Protein AF-A0A1H3F7X5-F1 (afdb_monomer_lite)

Secondary structure (DSSP, 8-state):
-HHHHHHHHHHHHT---SS--HHHHHHHHHHHHHHHHHHHHHHHTT-S-HHHHHHHHHHHHHHHHHHHHHHS-SSTTHHHHHHHHHHHHHHHHHHHHHHHHHHHHS--

Radius of gyration: 15.41 Å; chains: 1; bounding box: 36×19×49 Å

pLDDT: mean 86.37, std 7.66, range [53.34, 95.81]

Sequence (108 aa):
MCIILYYVLCALLDLRFEQLNPFSIMIASIVVNLIGAFIYNKIQDRTSKPRFYYGLVTVLGALLLSLYDWAYPSEPNIAGIANTLHALTASLSIAWIPTWLTKRRSPN

Structure (mmCIF, N/CA/C/O backbone):
data_AF-A0A1H3F7X5-F1
#
_entry.id   AF-A0A1H3F7X5-F1
#
loop_
_atom_site.group_PDB
_atom_site.id
_atom_site.type_symbol
_atom_site.label_atom_id
_atom_site.label_alt_id
_atom_site.label_comp_id
_atom_site.label_asym_id
_atom_site.label_entity_id
_atom_site.label_seq_id
_atom_site.pdbx_PDB_ins_code
_atom_site.Cartn_x
_atom_site.Cartn_y
_atom_site.Cartn_z
_atom_site.occupancy
_atom_site.B_iso_or_equiv
_atom_site.auth_seq_id
_atom_site.auth_comp_id
_atom_site.auth_asym_id
_atom_site.auth_atom_id
_atom_site.pdbx_PDB_model_num
ATOM 1 N N . MET A 1 1 ? 10.841 2.312 2.799 1.00 60.81 1 MET A N 1
ATOM 2 C CA . MET A 1 1 ? 10.649 0.882 2.464 1.00 60.81 1 MET A CA 1
ATOM 3 C C . MET A 1 1 ? 10.171 0.692 1.028 1.00 60.81 1 MET A C 1
ATOM 5 O O . MET A 1 1 ? 10.878 0.028 0.289 1.00 60.81 1 MET A O 1
ATOM 9 N N . CYS A 1 2 ? 9.077 1.335 0.590 1.00 71.81 2 CYS A N 1
ATOM 10 C CA . CYS A 1 2 ? 8.604 1.240 -0.804 1.00 71.81 2 CYS A CA 1
ATOM 11 C C . CYS A 1 2 ? 9.633 1.719 -1.846 1.00 7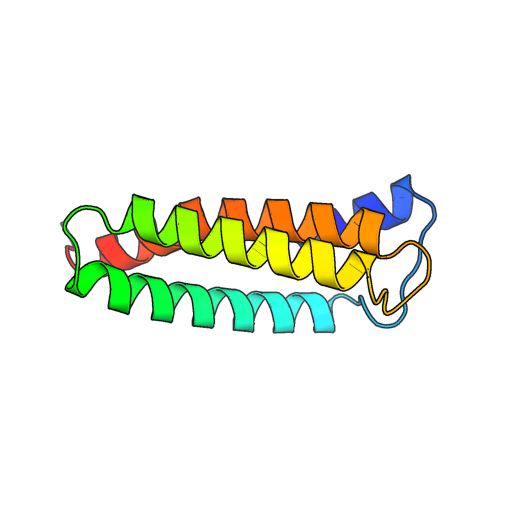1.81 2 CYS A C 1
ATOM 13 O O . CYS A 1 2 ? 9.763 1.091 -2.883 1.00 71.81 2 CYS A O 1
ATOM 15 N N . ILE A 1 3 ? 10.432 2.751 -1.537 1.00 78.69 3 ILE A N 1
ATOM 16 C CA . ILE A 1 3 ? 11.533 3.220 -2.407 1.00 78.69 3 ILE A CA 1
ATOM 17 C C . ILE A 1 3 ? 12.630 2.151 -2.572 1.00 78.69 3 ILE A C 1
ATOM 19 O O . ILE A 1 3 ? 13.115 1.929 -3.673 1.00 78.69 3 ILE A O 1
ATOM 23 N N . ILE A 1 4 ? 13.007 1.462 -1.487 1.00 78.19 4 ILE A N 1
ATOM 24 C CA . ILE A 1 4 ? 14.030 0.403 -1.526 1.00 78.19 4 ILE A CA 1
ATOM 25 C C . ILE A 1 4 ? 13.499 -0.798 -2.312 1.00 78.19 4 ILE A C 1
ATOM 27 O O . ILE A 1 4 ? 14.188 -1.297 -3.193 1.00 78.19 4 ILE A O 1
ATOM 31 N N . LEU A 1 5 ? 12.261 -1.225 -2.028 1.00 79.75 5 LEU A N 1
ATOM 32 C CA . LEU A 1 5 ? 11.624 -2.315 -2.766 1.00 79.75 5 LEU A CA 1
ATOM 33 C C . LEU A 1 5 ? 11.517 -1.985 -4.261 1.00 79.75 5 LEU A C 1
ATOM 35 O O . LEU A 1 5 ? 11.833 -2.837 -5.080 1.00 79.75 5 LEU A O 1
ATOM 39 N N . TYR A 1 6 ? 11.131 -0.755 -4.608 1.00 81.19 6 TYR A N 1
ATOM 40 C CA . TYR A 1 6 ? 11.088 -0.287 -5.991 1.00 81.19 6 TYR A CA 1
ATOM 41 C C . TYR A 1 6 ? 12.436 -0.479 -6.698 1.00 81.19 6 TYR A C 1
ATOM 43 O O . TYR A 1 6 ? 12.489 -1.135 -7.733 1.00 81.19 6 TYR A O 1
ATOM 51 N N . TYR A 1 7 ? 13.535 0.007 -6.113 1.00 82.00 7 TYR A N 1
ATOM 52 C CA . TYR A 1 7 ? 14.857 -0.141 -6.725 1.00 82.00 7 TYR A CA 1
ATOM 53 C C . TYR A 1 7 ? 15.331 -1.592 -6.816 1.00 82.00 7 TYR A C 1
ATOM 55 O O . TYR A 1 7 ? 15.942 -1.960 -7.815 1.00 82.00 7 TYR A O 1
ATOM 63 N N . VAL A 1 8 ? 15.031 -2.425 -5.815 1.00 82.62 8 VAL A N 1
ATOM 64 C CA . VAL A 1 8 ? 15.342 -3.862 -5.864 1.00 82.62 8 VAL A CA 1
ATOM 65 C C . VAL A 1 8 ? 14.571 -4.542 -6.995 1.00 82.62 8 VAL A C 1
ATOM 67 O O . VAL A 1 8 ? 15.164 -5.294 -7.760 1.00 82.62 8 VAL A O 1
ATOM 70 N N . LEU A 1 9 ? 13.277 -4.255 -7.146 1.00 81.06 9 LEU A N 1
ATOM 71 C CA . LEU A 1 9 ? 12.459 -4.831 -8.216 1.00 81.06 9 LEU A CA 1
ATOM 72 C C . LEU A 1 9 ? 12.913 -4.360 -9.601 1.00 81.06 9 LEU A C 1
ATOM 74 O O . LEU A 1 9 ? 13.051 -5.186 -10.497 1.00 81.06 9 LEU A O 1
ATOM 78 N N . CYS A 1 10 ? 13.205 -3.069 -9.764 1.00 80.75 10 CYS A N 1
ATOM 79 C CA . CYS A 1 10 ? 13.755 -2.529 -11.007 1.00 80.75 10 CYS A CA 1
ATOM 80 C C . CYS A 1 10 ? 15.100 -3.170 -11.367 1.00 80.75 10 CYS A C 1
ATOM 82 O O . CYS A 1 10 ? 15.316 -3.512 -12.524 1.00 80.75 10 CYS A O 1
ATOM 84 N N . ALA A 1 11 ? 15.979 -3.393 -10.384 1.00 83.56 11 ALA A N 1
ATOM 85 C CA . ALA A 1 11 ? 17.259 -4.061 -10.607 1.00 83.56 11 ALA A CA 1
ATOM 86 C C . ALA A 1 11 ? 17.101 -5.550 -10.965 1.00 83.56 11 ALA A C 1
ATOM 88 O O . ALA A 1 11 ? 17.821 -6.045 -11.824 1.00 83.56 11 ALA A O 1
ATOM 89 N N . LEU A 1 12 ? 16.169 -6.265 -10.324 1.00 83.56 12 LEU A N 1
ATOM 90 C CA . LEU A 1 12 ? 15.925 -7.691 -10.582 1.00 83.56 12 LEU A CA 1
ATOM 91 C C . LEU A 1 12 ? 15.242 -7.951 -11.928 1.00 83.56 12 LEU A C 1
ATOM 93 O O . LEU A 1 12 ? 15.464 -8.999 -12.527 1.00 83.56 12 LEU A O 1
ATOM 97 N N . LEU A 1 13 ? 14.390 -7.028 -12.372 1.00 82.50 13 LEU A N 1
ATOM 98 C CA . LEU A 1 13 ? 13.605 -7.164 -13.600 1.00 82.50 13 LEU A CA 1
ATOM 99 C C . LEU A 1 13 ? 14.219 -6.417 -14.793 1.00 82.50 13 LEU A C 1
ATOM 101 O O . LEU A 1 13 ? 13.652 -6.471 -15.879 1.00 82.50 13 LEU A O 1
ATOM 105 N N . ASP A 1 14 ? 15.350 -5.735 -14.590 1.00 82.56 14 ASP A N 1
ATOM 106 C CA . ASP A 1 14 ? 15.997 -4.845 -15.566 1.00 82.56 14 ASP A CA 1
ATOM 107 C C . ASP A 1 14 ? 15.025 -3.802 -16.155 1.00 82.56 14 ASP A C 1
ATOM 109 O O . ASP A 1 14 ? 14.938 -3.572 -17.361 1.00 82.56 14 ASP A O 1
ATOM 113 N N . LEU A 1 15 ? 14.238 -3.180 -15.269 1.00 81.81 15 LEU A N 1
ATOM 114 C CA . LEU A 1 15 ? 13.219 -2.187 -15.613 1.00 81.81 15 LEU A CA 1
ATOM 115 C C . LEU A 1 15 ? 13.622 -0.797 -15.116 1.00 81.81 15 LEU A C 1
ATOM 117 O O . LEU A 1 15 ? 14.239 -0.635 -14.062 1.00 81.81 15 LEU A O 1
ATOM 121 N N . ARG A 1 16 ? 13.232 0.233 -15.869 1.00 79.56 16 ARG A N 1
ATOM 122 C CA . ARG A 1 16 ? 13.352 1.640 -15.475 1.00 79.56 16 ARG A CA 1
ATOM 123 C C . ARG A 1 16 ? 12.070 2.362 -15.845 1.00 79.56 16 ARG A C 1
ATOM 125 O O . ARG A 1 16 ? 11.584 2.181 -16.954 1.00 79.56 16 ARG A O 1
ATOM 132 N N . PHE A 1 17 ? 11.581 3.187 -14.928 1.00 80.94 17 PHE A N 1
ATOM 133 C CA . PHE A 1 17 ? 10.394 4.003 -15.143 1.00 80.94 17 PHE A CA 1
ATOM 134 C C . PHE A 1 17 ? 10.720 5.468 -14.913 1.00 80.94 17 PHE A C 1
ATOM 136 O O . PHE A 1 17 ? 11.378 5.806 -13.923 1.00 80.94 17 PHE A O 1
ATOM 143 N N . GLU A 1 18 ? 10.255 6.337 -15.803 1.00 77.31 18 GLU A N 1
ATOM 144 C CA . GLU A 1 18 ? 10.448 7.784 -15.655 1.00 77.31 18 GLU A CA 1
ATOM 145 C C . GLU A 1 18 ? 9.482 8.372 -14.619 1.00 77.31 18 GLU A C 1
ATOM 147 O O . GLU A 1 18 ? 9.856 9.237 -13.816 1.00 77.31 18 GLU A O 1
ATOM 152 N N . GLN A 1 19 ? 8.245 7.871 -14.592 1.00 75.12 19 GLN A N 1
ATOM 153 C CA . GLN A 1 19 ? 7.189 8.388 -13.724 1.00 75.12 19 GLN A CA 1
ATOM 154 C C . GLN A 1 19 ? 7.306 7.848 -12.297 1.00 75.12 19 GLN A C 1
ATOM 156 O O . GLN A 1 19 ? 6.956 8.549 -11.347 1.00 75.12 19 GLN A O 1
ATOM 161 N N . LEU A 1 20 ? 7.849 6.637 -12.127 1.00 76.12 20 LEU A N 1
ATOM 162 C CA . LEU A 1 20 ? 8.094 6.023 -10.821 1.00 76.12 20 LEU A CA 1
ATOM 163 C C . LEU A 1 20 ? 9.503 6.379 -10.317 1.00 76.12 20 LEU A C 1
ATOM 165 O O . LEU A 1 20 ? 10.458 5.616 -10.408 1.00 76.12 20 LEU A O 1
ATOM 169 N N . ASN A 1 21 ? 9.642 7.575 -9.755 1.00 82.06 21 ASN A N 1
ATOM 170 C CA . ASN A 1 21 ? 10.879 8.034 -9.111 1.00 82.06 21 ASN A CA 1
ATOM 171 C C . ASN A 1 21 ? 10.708 8.175 -7.582 1.00 82.06 21 ASN A C 1
ATOM 173 O O . ASN A 1 21 ? 9.577 8.209 -7.087 1.00 82.06 21 ASN A O 1
ATOM 177 N N . PRO A 1 22 ? 11.795 8.294 -6.794 1.00 78.62 22 PRO A N 1
ATOM 178 C CA . PRO A 1 22 ? 11.706 8.361 -5.332 1.00 78.62 22 PRO A CA 1
ATOM 179 C C . PRO A 1 22 ? 10.782 9.458 -4.806 1.00 78.62 22 PRO A C 1
ATOM 181 O O . PRO A 1 22 ? 10.096 9.248 -3.806 1.00 78.62 22 PRO A O 1
ATOM 184 N N . PHE A 1 23 ? 10.740 10.608 -5.483 1.00 82.62 23 PHE A N 1
ATOM 185 C CA . PHE A 1 23 ? 9.878 11.718 -5.098 1.00 82.62 23 PHE A CA 1
ATOM 186 C C . PHE A 1 23 ? 8.401 11.358 -5.290 1.00 82.62 23 PHE A C 1
ATOM 188 O O . PHE A 1 23 ? 7.621 11.476 -4.347 1.00 82.62 23 PHE A O 1
ATOM 195 N N . SER A 1 24 ? 8.030 10.824 -6.458 1.00 82.06 24 SER A N 1
ATOM 196 C CA . SER A 1 24 ? 6.663 10.349 -6.725 1.00 82.06 24 SER A CA 1
ATOM 197 C C . SER A 1 24 ? 6.219 9.267 -5.727 1.00 82.06 24 SER A C 1
ATOM 199 O O . SER A 1 24 ? 5.129 9.359 -5.163 1.00 82.06 24 SER A O 1
ATOM 201 N N . ILE A 1 25 ? 7.100 8.307 -5.409 1.00 82.38 25 ILE A N 1
ATOM 202 C CA . ILE A 1 25 ? 6.837 7.226 -4.448 1.00 82.38 25 ILE A CA 1
ATOM 20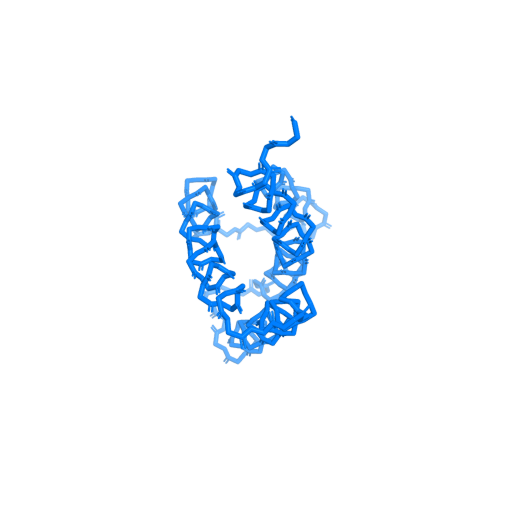3 C C . ILE A 1 25 ? 6.636 7.796 -3.044 1.00 82.38 25 ILE A C 1
ATOM 205 O O . ILE A 1 25 ? 5.743 7.355 -2.318 1.00 82.38 25 ILE A O 1
ATOM 209 N N . MET A 1 26 ? 7.453 8.773 -2.643 1.00 84.50 26 MET A N 1
ATOM 210 C CA . MET A 1 26 ? 7.326 9.441 -1.348 1.00 84.50 26 MET A CA 1
ATOM 211 C C . MET A 1 26 ? 5.989 10.179 -1.232 1.00 84.50 26 MET A C 1
ATOM 213 O O . MET A 1 26 ? 5.271 9.973 -0.253 1.00 84.50 26 MET A O 1
ATOM 217 N N . ILE A 1 27 ? 5.632 10.992 -2.231 1.00 86.94 27 ILE A N 1
ATOM 218 C CA . ILE A 1 27 ? 4.369 11.741 -2.243 1.00 86.94 27 ILE A CA 1
ATOM 219 C C . ILE A 1 27 ? 3.176 10.784 -2.218 1.00 86.94 27 ILE A C 1
ATOM 221 O O . ILE A 1 27 ? 2.306 10.924 -1.357 1.00 86.94 27 ILE A O 1
ATOM 225 N N . ALA A 1 28 ? 3.170 9.763 -3.079 1.00 84.50 28 ALA A N 1
ATOM 226 C CA . ALA A 1 28 ? 2.126 8.741 -3.091 1.00 84.50 28 ALA A CA 1
ATOM 227 C C . ALA A 1 28 ? 2.011 8.036 -1.730 1.00 84.50 28 ALA A C 1
ATOM 229 O O . ALA A 1 28 ? 0.910 7.869 -1.211 1.00 84.50 28 ALA A O 1
ATOM 230 N N . SER A 1 29 ? 3.141 7.702 -1.098 1.00 83.06 29 SER A N 1
ATOM 231 C CA . SER A 1 29 ? 3.156 7.074 0.228 1.00 83.06 29 SER A CA 1
ATOM 232 C C . SER A 1 29 ? 2.523 7.965 1.299 1.00 83.06 29 SER A C 1
ATOM 234 O O . SER A 1 29 ? 1.753 7.471 2.122 1.00 83.06 29 SER A O 1
ATOM 236 N N . ILE A 1 30 ? 2.816 9.269 1.306 1.00 86.62 30 ILE A N 1
ATOM 237 C CA . ILE A 1 30 ? 2.210 10.216 2.256 1.00 86.62 30 ILE A CA 1
ATOM 238 C C . ILE A 1 30 ? 0.698 10.287 2.026 1.00 86.62 30 ILE A C 1
ATOM 240 O O . ILE A 1 30 ? -0.077 10.097 2.965 1.00 86.62 30 ILE A O 1
ATOM 244 N N . VAL A 1 31 ? 0.278 10.506 0.778 1.00 89.38 31 VAL A N 1
ATOM 245 C CA . VAL A 1 31 ? -1.137 10.653 0.408 1.00 89.38 31 VAL A CA 1
ATOM 246 C C . VAL A 1 31 ? -1.934 9.397 0.763 1.00 89.38 31 VAL A C 1
ATOM 248 O O . VAL A 1 31 ? -2.960 9.492 1.435 1.00 89.38 31 VAL A O 1
ATOM 251 N N . VAL A 1 32 ? -1.441 8.213 0.392 1.00 87.12 32 VAL A N 1
ATOM 252 C CA . VAL A 1 32 ? -2.115 6.935 0.668 1.00 87.12 32 VAL A CA 1
ATOM 253 C C . VAL A 1 32 ? -2.251 6.687 2.170 1.00 87.12 32 VAL A C 1
ATOM 255 O O . VAL A 1 32 ? -3.315 6.264 2.621 1.00 87.12 32 VAL A O 1
ATOM 258 N N . ASN A 1 33 ? -1.226 6.997 2.972 1.00 88.12 33 ASN A N 1
ATOM 259 C CA . ASN A 1 33 ? -1.315 6.841 4.427 1.00 88.12 33 ASN A CA 1
ATOM 260 C C . ASN A 1 33 ? -2.301 7.832 5.068 1.00 88.12 33 ASN A C 1
ATOM 262 O O . ASN A 1 33 ? -3.023 7.451 5.989 1.00 88.12 33 ASN A O 1
ATOM 266 N N . LEU A 1 34 ? -2.374 9.076 4.581 1.00 91.38 34 LEU A N 1
ATOM 267 C CA . LEU A 1 34 ? -3.359 10.058 5.053 1.00 91.38 34 LEU A CA 1
ATOM 268 C C . LEU A 1 34 ? -4.793 9.615 4.739 1.00 91.38 34 LEU A C 1
ATOM 270 O O . LEU A 1 34 ? -5.658 9.653 5.617 1.00 91.38 34 LEU A O 1
ATOM 274 N N . ILE A 1 35 ? -5.032 9.145 3.512 1.00 92.81 35 ILE A N 1
ATOM 275 C CA . ILE A 1 35 ? -6.328 8.594 3.095 1.00 92.81 35 ILE A CA 1
ATOM 276 C C . ILE A 1 35 ? -6.681 7.377 3.957 1.00 92.81 35 ILE A C 1
ATOM 278 O O . ILE A 1 35 ? -7.783 7.310 4.502 1.00 92.81 35 ILE A O 1
ATOM 282 N N . GLY A 1 36 ? -5.739 6.449 4.143 1.00 91.88 36 GLY A N 1
ATOM 283 C CA . GLY A 1 36 ? -5.924 5.271 4.987 1.00 91.88 36 GLY A CA 1
ATOM 284 C C . GLY A 1 36 ? -6.284 5.633 6.430 1.00 91.88 36 GLY A C 1
ATOM 285 O O . GLY A 1 36 ? -7.254 5.112 6.980 1.00 91.88 36 GLY A O 1
ATOM 286 N N . ALA A 1 37 ? -5.5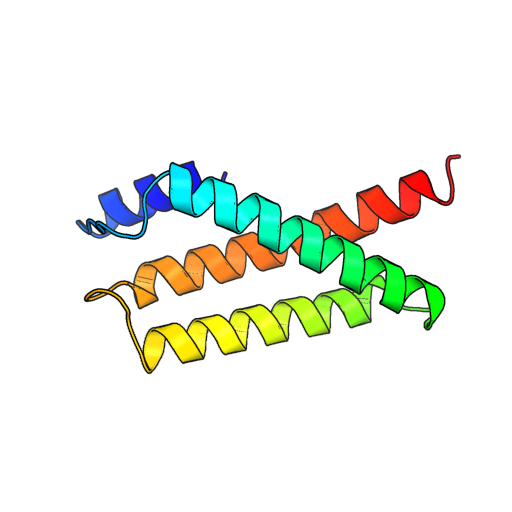79 6.597 7.026 1.00 92.56 37 ALA A N 1
ATOM 287 C CA . ALA A 1 37 ? -5.866 7.074 8.376 1.00 92.56 37 ALA A CA 1
ATOM 288 C C . ALA A 1 37 ? -7.265 7.702 8.491 1.00 92.56 37 ALA A C 1
ATOM 290 O O . ALA A 1 37 ? -7.994 7.432 9.449 1.00 92.56 37 ALA A O 1
ATOM 291 N N . PHE A 1 38 ? -7.670 8.503 7.503 1.00 94.38 38 PHE A N 1
ATOM 292 C CA . PHE A 1 38 ? -9.008 9.090 7.450 1.00 94.38 38 PHE A CA 1
ATOM 293 C C . PHE A 1 38 ? -10.106 8.023 7.342 1.00 94.38 38 PHE A C 1
ATOM 295 O O . PHE A 1 38 ? -11.091 8.069 8.085 1.00 94.38 38 PHE A O 1
ATOM 302 N N . ILE A 1 39 ? -9.924 7.041 6.454 1.00 93.69 39 ILE A N 1
ATOM 303 C CA . ILE A 1 39 ? -10.855 5.920 6.282 1.00 93.69 39 ILE A CA 1
ATOM 304 C C . ILE A 1 39 ? -10.956 5.117 7.582 1.00 93.69 39 ILE A C 1
ATOM 306 O O . ILE A 1 39 ? -12.066 4.867 8.052 1.00 93.69 39 ILE A O 1
ATOM 310 N N . TYR A 1 40 ? -9.824 4.752 8.195 1.00 94.62 40 TYR A N 1
ATOM 311 C CA . TYR A 1 40 ? -9.822 3.978 9.437 1.00 94.62 40 TYR A CA 1
ATOM 312 C C . TYR A 1 40 ? -10.547 4.709 10.566 1.00 94.62 40 TYR A C 1
ATOM 314 O O . TYR A 1 40 ? -11.380 4.096 11.227 1.00 94.62 40 TYR A O 1
ATOM 322 N N . ASN A 1 41 ? -10.296 6.010 10.753 1.00 93.38 41 ASN A N 1
ATOM 323 C CA . ASN A 1 41 ? -10.986 6.804 11.775 1.00 93.38 41 ASN A CA 1
ATOM 324 C C . ASN A 1 41 ? -12.510 6.763 11.588 1.00 93.38 41 ASN A C 1
ATOM 326 O O . ASN A 1 41 ? -13.239 6.486 12.539 1.00 93.38 41 ASN A O 1
ATOM 330 N N . LYS A 1 42 ? -12.997 6.941 10.352 1.00 93.56 42 LYS A N 1
ATOM 331 C CA . LYS A 1 42 ? -14.436 6.844 10.060 1.00 93.56 42 LYS A CA 1
ATOM 332 C C . LYS A 1 42 ? -15.007 5.453 10.314 1.00 93.56 42 LYS A C 1
ATOM 334 O O . LYS A 1 42 ? -16.134 5.341 10.791 1.00 93.56 42 LYS A O 1
ATOM 339 N N . ILE A 1 43 ? -14.266 4.403 9.964 1.00 93.62 43 ILE A N 1
ATOM 340 C CA . ILE A 1 43 ? -14.688 3.021 10.209 1.00 93.62 43 ILE A CA 1
ATOM 341 C C . ILE A 1 43 ? -14.737 2.755 11.717 1.00 93.62 43 ILE A C 1
ATOM 343 O O . ILE A 1 43 ? -15.722 2.198 12.195 1.00 93.62 43 ILE A O 1
ATOM 347 N N . GLN A 1 44 ? -13.723 3.190 12.468 1.00 92.69 44 GLN A N 1
ATOM 348 C CA . GLN A 1 44 ? -13.615 2.995 13.915 1.00 92.69 44 GLN A CA 1
ATOM 349 C C . GLN A 1 44 ? -14.815 3.541 14.690 1.00 92.69 44 GLN A C 1
ATOM 351 O O . GLN A 1 44 ? -15.225 2.922 15.666 1.00 92.69 44 GLN A O 1
ATOM 356 N N . ASP A 1 45 ? -15.420 4.632 14.226 1.00 89.94 45 ASP A N 1
ATOM 357 C CA . ASP A 1 45 ? -16.598 5.228 14.865 1.00 89.94 45 ASP A CA 1
ATOM 358 C C . ASP A 1 45 ? -17.911 4.486 14.577 1.00 89.94 45 ASP A C 1
ATOM 360 O O . ASP A 1 45 ? -18.924 4.748 15.220 1.00 89.94 45 ASP A O 1
ATOM 364 N N . ARG A 1 46 ? -17.926 3.582 13.591 1.00 92.19 46 ARG A N 1
ATOM 365 C CA . ARG A 1 46 ? -19.160 2.990 13.047 1.00 92.19 46 ARG A CA 1
ATOM 366 C C . ARG A 1 46 ? -19.277 1.485 13.246 1.00 92.19 46 ARG A C 1
ATOM 368 O O . ARG A 1 46 ? -20.299 0.908 12.885 1.00 92.19 46 ARG A O 1
ATOM 375 N N . THR A 1 47 ? -18.246 0.820 13.763 1.00 92.44 47 THR A N 1
ATOM 376 C CA . THR A 1 47 ? -18.241 -0.643 13.866 1.00 92.44 47 THR A CA 1
ATOM 377 C C . THR A 1 47 ? -17.419 -1.159 15.039 1.00 92.44 47 THR A C 1
ATOM 379 O O . THR A 1 47 ? -16.407 -0.578 15.416 1.00 92.44 47 THR A O 1
ATOM 382 N N . SER A 1 48 ? -17.814 -2.318 15.567 1.00 90.69 48 SER A N 1
ATOM 383 C CA . SER A 1 48 ? -17.071 -3.052 16.596 1.00 90.69 48 SER A CA 1
ATOM 384 C C . SER A 1 48 ? -15.848 -3.801 16.053 1.00 90.69 48 SER A C 1
ATOM 386 O O . SER A 1 48 ? -14.997 -4.228 16.830 1.00 90.69 48 SER A O 1
ATOM 388 N N . LYS A 1 49 ? -15.723 -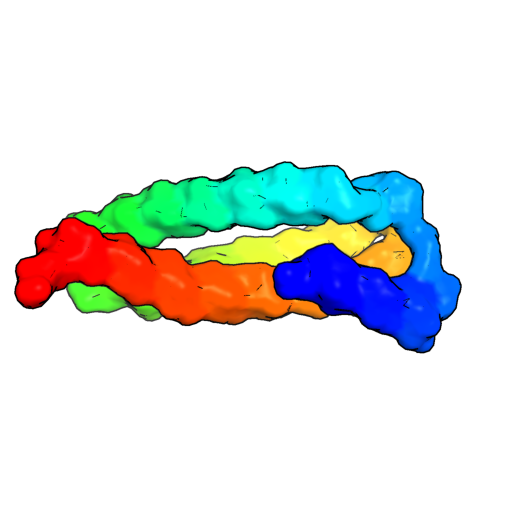3.957 14.724 1.00 92.38 49 LYS A N 1
ATOM 389 C CA . LYS A 1 49 ? -14.616 -4.688 14.070 1.00 92.38 49 LYS A CA 1
ATOM 390 C C . LYS A 1 49 ? -13.813 -3.818 13.089 1.00 92.38 49 LYS A C 1
ATOM 392 O O . LYS A 1 49 ? -13.656 -4.195 11.926 1.00 92.38 49 LYS A O 1
ATOM 397 N N . PRO A 1 50 ? -13.275 -2.659 13.504 1.00 92.62 50 PRO A N 1
ATOM 398 C CA . PRO A 1 50 ? -12.757 -1.671 12.560 1.00 92.62 50 PRO A CA 1
ATOM 399 C C . PRO A 1 50 ? -11.523 -2.133 11.793 1.00 92.62 50 PRO A C 1
ATOM 401 O O . PRO A 1 50 ? -11.392 -1.843 10.609 1.00 92.62 50 PRO A O 1
ATOM 404 N N . ARG A 1 51 ? -10.664 -2.937 12.429 1.00 93.06 51 ARG A N 1
ATOM 405 C CA . ARG A 1 51 ? -9.501 -3.562 11.781 1.00 93.06 51 ARG A CA 1
ATOM 406 C C . ARG A 1 51 ? -9.893 -4.448 10.601 1.00 93.06 51 ARG A C 1
ATOM 408 O O . ARG A 1 51 ? -9.248 -4.387 9.563 1.00 93.06 51 ARG A O 1
ATOM 415 N N . PHE A 1 52 ? -10.957 -5.237 10.752 1.00 93.69 52 PHE A N 1
ATOM 416 C CA . PHE A 1 52 ? -11.426 -6.141 9.703 1.00 93.69 52 PHE A CA 1
ATOM 417 C C . PHE A 1 52 ? -11.967 -5.365 8.498 1.00 93.69 52 PHE A C 1
ATOM 419 O O . PHE A 1 52 ? -11.517 -5.582 7.376 1.00 93.69 52 PHE A O 1
ATOM 426 N N . TYR A 1 53 ? -12.875 -4.411 8.732 1.00 94.94 53 TYR A N 1
ATOM 427 C CA . TYR A 1 53 ? -13.454 -3.602 7.655 1.00 94.94 53 TYR A CA 1
ATOM 428 C C . TYR A 1 53 ? -12.410 -2.737 6.950 1.00 94.94 53 TYR A C 1
ATOM 430 O O . TY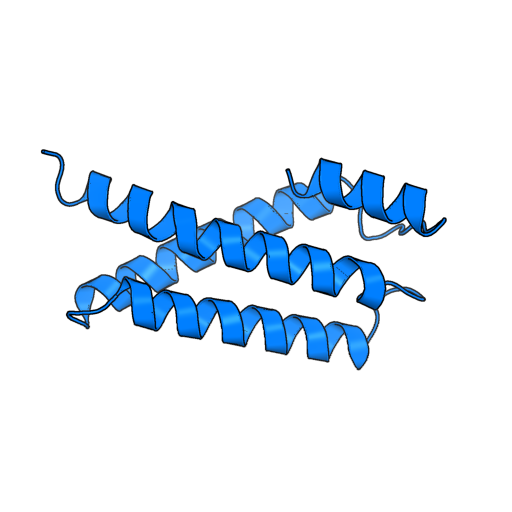R A 1 53 ? -12.425 -2.626 5.728 1.00 94.94 53 TYR A O 1
ATOM 438 N N . TYR A 1 54 ? -11.467 -2.172 7.702 1.00 95.69 54 TYR A N 1
ATOM 439 C CA . TYR A 1 54 ? -10.351 -1.443 7.118 1.00 95.69 54 TYR A CA 1
ATOM 440 C C . TYR A 1 54 ? -9.454 -2.334 6.260 1.00 95.69 54 TYR A C 1
ATOM 442 O O . TYR A 1 54 ? -9.079 -1.937 5.158 1.00 95.69 54 TYR A O 1
ATOM 450 N N . GLY A 1 55 ? -9.156 -3.548 6.733 1.00 94.50 55 GLY A N 1
ATOM 451 C CA . GLY A 1 55 ? -8.431 -4.551 5.961 1.00 94.50 55 GLY A CA 1
ATOM 452 C C . GLY A 1 55 ? -9.120 -4.860 4.639 1.00 94.50 55 GLY A C 1
ATOM 453 O O . GLY A 1 55 ? -8.483 -4.793 3.593 1.00 94.50 55 GLY A O 1
ATOM 454 N N . LEU A 1 56 ? -10.432 -5.097 4.673 1.00 95.81 56 LEU A N 1
ATOM 455 C CA . LEU A 1 56 ? -11.229 -5.361 3.476 1.00 95.81 56 LEU A CA 1
ATOM 456 C C . LEU A 1 56 ? -11.177 -4.193 2.479 1.00 95.81 56 LEU A C 1
ATOM 458 O O . LEU A 1 56 ? -10.871 -4.405 1.310 1.00 95.81 56 LEU A O 1
ATOM 462 N N . VAL A 1 57 ? -11.414 -2.960 2.939 1.00 94.69 57 VAL A N 1
ATOM 463 C CA . VAL A 1 57 ? -11.344 -1.758 2.086 1.00 94.69 57 VAL A CA 1
ATOM 464 C C . VAL A 1 57 ? -9.947 -1.583 1.490 1.00 94.69 57 VAL A C 1
ATOM 466 O O . VAL A 1 57 ? -9.818 -1.289 0.305 1.00 94.69 57 VAL A O 1
ATOM 469 N N . THR A 1 58 ? -8.903 -1.801 2.288 1.00 94.31 58 THR A N 1
ATOM 470 C CA . THR A 1 58 ? -7.512 -1.658 1.840 1.00 94.31 58 THR A CA 1
ATOM 471 C C . THR A 1 58 ? -7.152 -2.699 0.779 1.00 94.31 58 THR A C 1
ATOM 473 O O . THR A 1 58 ? -6.577 -2.344 -0.248 1.00 94.31 58 THR A O 1
ATOM 476 N N . VAL A 1 59 ? -7.532 -3.966 0.984 1.00 94.38 59 VAL A N 1
ATOM 477 C CA . VAL A 1 59 ? -7.301 -5.047 0.010 1.00 94.38 59 VAL A CA 1
ATOM 478 C C . VAL A 1 59 ? -8.076 -4.792 -1.280 1.00 94.38 59 VAL A C 1
ATOM 480 O O . VAL A 1 59 ? -7.494 -4.872 -2.358 1.00 94.38 59 VAL A O 1
ATOM 483 N N . LEU A 1 60 ? -9.359 -4.428 -1.191 1.00 95.12 60 LEU A N 1
ATOM 484 C CA . LEU A 1 60 ? -10.170 -4.106 -2.368 1.00 95.12 60 LEU A CA 1
ATOM 485 C C . LEU A 1 60 ? -9.593 -2.919 -3.147 1.00 95.12 60 LEU A C 1
ATOM 487 O O . LEU A 1 60 ? -9.493 -2.988 -4.367 1.00 95.12 60 LEU A O 1
ATOM 491 N N . GLY A 1 61 ? -9.156 -1.863 -2.456 1.00 93.88 61 GLY A N 1
ATOM 492 C CA . GLY A 1 61 ? -8.503 -0.718 -3.089 1.00 93.88 61 GLY A CA 1
ATOM 493 C C . GLY A 1 61 ? -7.223 -1.108 -3.833 1.00 93.88 61 GLY A C 1
ATOM 494 O O . GLY A 1 61 ? -7.050 -0.732 -4.989 1.00 93.88 61 GLY A O 1
ATOM 495 N N . ALA A 1 62 ? -6.358 -1.912 -3.208 1.00 92.94 62 ALA A N 1
ATOM 496 C CA . ALA A 1 62 ? -5.123 -2.391 -3.831 1.00 92.94 62 ALA A CA 1
ATOM 497 C C . ALA A 1 62 ? -5.381 -3.301 -5.044 1.00 92.94 62 ALA A C 1
ATOM 499 O O . ALA A 1 62 ? -4.668 -3.209 -6.045 1.00 92.94 62 ALA A O 1
ATOM 500 N N . LEU A 1 63 ? -6.411 -4.150 -4.982 1.00 93.31 63 LEU A N 1
ATOM 501 C CA . LEU A 1 63 ? -6.827 -4.988 -6.109 1.00 93.31 63 LEU A CA 1
ATOM 502 C C . LEU A 1 63 ? -7.351 -4.145 -7.274 1.00 93.31 63 LEU A C 1
ATOM 504 O O . LEU A 1 63 ? -6.949 -4.376 -8.410 1.00 93.31 63 LEU A O 1
ATOM 508 N N . LEU A 1 64 ? -8.198 -3.149 -7.003 1.00 94.38 64 LEU A N 1
ATOM 509 C CA . LEU A 1 64 ? -8.719 -2.250 -8.035 1.00 94.38 64 LEU A CA 1
ATOM 510 C C . LEU A 1 64 ? -7.602 -1.448 -8.710 1.00 94.38 64 LEU A C 1
ATOM 512 O O . LEU A 1 64 ? -7.596 -1.343 -9.932 1.00 94.38 64 LEU A O 1
ATOM 516 N N . LEU A 1 65 ? -6.638 -0.942 -7.937 1.00 91.06 65 LEU A N 1
ATOM 517 C CA . LEU A 1 65 ? -5.454 -0.261 -8.471 1.00 91.06 65 LEU A CA 1
ATOM 518 C C . LEU A 1 65 ? -4.600 -1.195 -9.340 1.00 91.06 65 LEU A C 1
ATOM 520 O O . LEU A 1 65 ? -4.184 -0.819 -10.426 1.00 91.06 65 LEU A O 1
ATOM 524 N N . SER A 1 66 ? -4.402 -2.440 -8.904 1.00 90.69 66 SER A N 1
ATOM 525 C CA . SER A 1 66 ? -3.648 -3.438 -9.676 1.00 90.69 66 SER A CA 1
ATOM 526 C C . SER A 1 66 ? -4.346 -3.807 -10.993 1.00 90.69 66 SER A C 1
ATOM 528 O O . SER A 1 66 ? -3.700 -3.943 -12.028 1.00 90.69 66 SER A O 1
ATOM 530 N N . LEU A 1 67 ? -5.678 -3.935 -10.980 1.00 92.88 67 LEU A N 1
ATOM 531 C CA . LEU A 1 67 ? -6.471 -4.146 -12.196 1.00 92.88 67 LEU A CA 1
ATOM 532 C C . LEU A 1 67 ? -6.417 -2.930 -13.125 1.00 92.88 67 LEU A C 1
ATOM 534 O O . LEU A 1 67 ? -6.363 -3.098 -14.341 1.00 92.88 67 LEU A O 1
ATOM 538 N N . TYR A 1 68 ? -6.420 -1.723 -12.558 1.00 92.06 68 TYR A N 1
ATOM 539 C CA . TYR A 1 68 ? -6.293 -0.488 -13.319 1.00 92.06 68 TYR A CA 1
ATOM 540 C C . TYR A 1 68 ? -4.941 -0.411 -14.035 1.00 92.06 68 TYR A C 1
ATOM 542 O O . TYR A 1 68 ? -4.928 -0.201 -15.242 1.00 92.06 68 TYR A O 1
ATOM 550 N N . ASP A 1 69 ? -3.831 -0.676 -13.342 1.00 89.81 69 ASP A N 1
ATOM 551 C CA . ASP A 1 69 ? -2.488 -0.668 -13.945 1.00 89.81 69 ASP A CA 1
ATOM 552 C C . ASP A 1 69 ? -2.306 -1.765 -14.998 1.00 89.81 69 ASP A C 1
ATOM 554 O O . ASP A 1 69 ? -1.516 -1.616 -15.930 1.00 89.81 69 ASP A O 1
ATOM 558 N N . TRP A 1 70 ? -3.035 -2.875 -14.867 1.00 89.12 70 TRP A N 1
ATOM 559 C CA . TRP A 1 70 ? -3.043 -3.928 -15.877 1.00 89.12 70 TRP A CA 1
ATOM 560 C C . TRP A 1 70 ? -3.839 -3.533 -17.128 1.00 89.12 70 TRP A C 1
ATOM 562 O O . TRP A 1 70 ? -3.403 -3.811 -18.243 1.00 89.12 70 TRP A O 1
ATOM 572 N N . ALA A 1 71 ? -4.987 -2.872 -16.954 1.00 91.94 71 ALA A N 1
ATOM 573 C CA . ALA A 1 71 ? -5.838 -2.426 -18.057 1.00 91.94 71 ALA A CA 1
ATOM 574 C C . ALA A 1 71 ? -5.298 -1.169 -18.764 1.00 91.94 71 ALA A C 1
ATOM 576 O O . ALA A 1 71 ? -5.455 -1.029 -19.976 1.00 91.94 71 ALA A O 1
ATOM 577 N N . TYR A 1 72 ? -4.663 -0.269 -18.012 1.00 90.62 72 TYR A N 1
ATOM 578 C CA . TYR A 1 72 ? -4.185 1.039 -18.461 1.00 90.62 72 TYR A CA 1
ATOM 579 C C . TYR A 1 72 ? -2.774 1.323 -17.915 1.00 90.62 72 TYR A C 1
ATOM 581 O O . TYR A 1 72 ? -2.597 2.231 -17.098 1.00 90.62 72 TYR A O 1
ATOM 589 N N . PRO A 1 73 ? -1.754 0.558 -18.342 1.00 87.38 73 PRO A N 1
ATOM 590 C CA . PRO A 1 73 ? -0.390 0.753 -17.866 1.00 87.38 73 PRO A CA 1
ATOM 591 C C . PRO A 1 73 ? 0.139 2.124 -18.296 1.00 87.38 73 PRO A C 1
ATOM 593 O O . PRO A 1 73 ? 0.103 2.469 -19.478 1.00 87.38 73 PRO A O 1
ATOM 596 N N . SER A 1 74 ? 0.669 2.900 -17.349 1.00 84.69 74 SER A N 1
ATOM 597 C CA . SER A 1 74 ? 1.292 4.195 -17.651 1.00 84.69 74 SER A CA 1
ATOM 598 C C . SER A 1 74 ? 2.645 4.057 -18.356 1.00 84.69 74 SER A C 1
ATOM 600 O O . SER A 1 74 ? 3.041 4.958 -19.092 1.00 84.69 74 SER A O 1
ATOM 602 N N . GLU A 1 75 ? 3.333 2.926 -18.160 1.00 84.81 75 GLU A N 1
ATOM 603 C CA . GLU A 1 75 ? 4.586 2.563 -18.825 1.00 84.81 75 GLU A CA 1
ATOM 604 C C . GLU A 1 75 ? 4.631 1.043 -19.110 1.00 84.81 75 GLU A C 1
ATOM 606 O O . GLU A 1 75 ? 4.005 0.254 -18.389 1.00 84.81 75 GLU A O 1
ATOM 611 N N . PRO A 1 76 ? 5.374 0.585 -20.137 1.00 85.00 76 PRO A N 1
ATOM 612 C CA . PRO A 1 76 ? 5.521 -0.841 -20.429 1.00 85.00 76 PRO A CA 1
ATOM 613 C C . PRO A 1 76 ? 6.045 -1.631 -19.222 1.00 85.00 76 PRO A C 1
ATOM 615 O O . PRO A 1 76 ? 6.991 -1.214 -18.564 1.00 85.00 76 PRO A O 1
ATOM 618 N N . ASN A 1 77 ? 5.459 -2.801 -18.949 1.00 83.56 77 ASN A N 1
ATOM 619 C CA . ASN A 1 77 ? 5.828 -3.708 -17.846 1.00 83.56 77 ASN A CA 1
ATOM 620 C C . ASN A 1 77 ? 5.619 -3.164 -16.416 1.00 83.56 77 ASN A C 1
ATOM 622 O O . ASN A 1 77 ? 5.963 -3.851 -15.450 1.00 83.56 77 ASN A O 1
ATOM 626 N N . ILE A 1 78 ? 5.003 -1.986 -16.247 1.00 81.69 78 ILE A N 1
ATOM 627 C CA . ILE A 1 78 ? 4.824 -1.363 -14.926 1.00 81.69 78 ILE A CA 1
ATOM 628 C C . ILE A 1 78 ? 3.984 -2.212 -13.968 1.00 81.69 78 ILE A C 1
ATOM 630 O O . ILE A 1 78 ? 4.291 -2.283 -12.778 1.00 81.69 78 ILE A O 1
ATOM 634 N N . ALA A 1 79 ? 2.997 -2.946 -14.491 1.00 81.81 79 ALA A N 1
ATOM 635 C CA . ALA A 1 79 ? 2.114 -3.805 -13.705 1.00 81.81 79 ALA A CA 1
ATOM 636 C C . ALA A 1 79 ? 2.874 -4.878 -12.897 1.00 81.81 79 ALA A C 1
ATOM 638 O O . ALA A 1 79 ? 2.452 -5.236 -11.796 1.00 81.81 79 ALA A O 1
ATOM 639 N N . GLY A 1 80 ? 4.025 -5.360 -13.391 1.00 75.94 80 GLY A N 1
ATOM 640 C CA . GLY A 1 80 ? 4.849 -6.344 -12.677 1.00 75.94 80 GLY A CA 1
ATOM 641 C C . GLY A 1 80 ? 5.421 -5.808 -11.359 1.00 75.94 80 GLY A C 1
ATOM 642 O O . GLY A 1 80 ? 5.545 -6.540 -10.375 1.00 75.94 80 GLY A O 1
ATOM 643 N N . ILE A 1 81 ? 5.711 -4.507 -11.308 1.00 81.81 81 ILE A N 1
ATOM 644 C CA . ILE A 1 81 ? 6.270 -3.839 -10.128 1.00 81.81 81 ILE A CA 1
ATOM 645 C C . ILE A 1 81 ? 5.161 -3.189 -9.300 1.00 81.81 81 ILE A C 1
ATOM 647 O O . ILE A 1 81 ? 5.155 -3.324 -8.073 1.00 81.81 81 ILE A O 1
ATOM 651 N N . ALA A 1 82 ? 4.191 -2.552 -9.954 1.00 84.06 82 ALA A N 1
ATOM 652 C CA . ALA A 1 82 ? 3.097 -1.848 -9.300 1.00 84.06 82 ALA A CA 1
ATOM 653 C C . ALA A 1 82 ? 2.254 -2.773 -8.412 1.00 84.06 82 ALA A C 1
ATOM 655 O O . ALA A 1 82 ? 2.031 -2.453 -7.246 1.00 84.06 82 ALA A O 1
ATOM 656 N N . ASN A 1 83 ? 1.909 -3.978 -8.881 1.00 87.06 83 ASN A N 1
ATOM 657 C CA . ASN A 1 83 ? 1.150 -4.953 -8.087 1.00 87.06 83 ASN A CA 1
ATOM 658 C C . ASN A 1 83 ? 1.873 -5.324 -6.783 1.00 87.06 83 ASN A C 1
ATOM 660 O O . ASN A 1 83 ? 1.265 -5.414 -5.714 1.00 87.06 83 ASN A O 1
ATOM 664 N N . THR A 1 84 ? 3.195 -5.487 -6.857 1.00 86.75 84 THR A N 1
ATOM 665 C CA . THR A 1 84 ? 4.028 -5.803 -5.691 1.00 86.75 84 THR A CA 1
ATOM 666 C C . THR A 1 84 ? 4.086 -4.621 -4.720 1.00 86.75 84 THR A C 1
ATOM 668 O O . THR A 1 84 ? 3.981 -4.800 -3.502 1.00 86.75 84 THR A O 1
ATOM 671 N N . LEU A 1 85 ? 4.189 -3.395 -5.241 1.00 86.81 85 LEU A N 1
ATOM 672 C CA . LEU A 1 85 ? 4.143 -2.176 -4.432 1.00 86.81 85 LEU A CA 1
ATOM 673 C C . LEU A 1 85 ? 2.770 -1.968 -3.777 1.00 86.81 85 LEU A C 1
ATOM 675 O O . LEU A 1 85 ? 2.717 -1.582 -2.605 1.00 86.81 85 LEU A O 1
ATOM 679 N N . HIS A 1 86 ? 1.674 -2.267 -4.476 1.00 89.81 86 HIS A N 1
ATOM 680 C CA . HIS A 1 86 ? 0.317 -2.235 -3.931 1.00 89.81 86 HIS A CA 1
ATOM 681 C C . HIS A 1 86 ? 0.150 -3.238 -2.794 1.00 89.81 86 HIS A C 1
ATOM 683 O O . HIS A 1 86 ? -0.311 -2.862 -1.715 1.00 89.81 86 HIS A O 1
ATOM 689 N N . ALA A 1 87 ? 0.587 -4.485 -2.991 1.00 88.75 87 ALA A N 1
ATOM 690 C CA . ALA A 1 87 ? 0.515 -5.529 -1.973 1.00 88.75 87 ALA A CA 1
ATOM 691 C C . ALA A 1 87 ? 1.314 -5.161 -0.713 1.00 88.75 87 ALA A C 1
ATOM 693 O O . ALA A 1 87 ? 0.803 -5.288 0.407 1.00 88.75 87 ALA A O 1
ATOM 694 N N . LEU A 1 88 ? 2.539 -4.644 -0.880 1.00 88.56 88 LEU A N 1
ATOM 695 C CA . LEU A 1 88 ? 3.337 -4.174 0.251 1.00 88.56 88 LEU A CA 1
ATOM 696 C C . LEU A 1 88 ? 2.632 -3.015 0.965 1.00 88.56 88 LEU A C 1
ATOM 698 O O . LEU A 1 88 ? 2.444 -3.059 2.179 1.00 88.56 88 LEU A O 1
ATOM 702 N N . THR A 1 89 ? 2.223 -1.988 0.221 1.00 88.38 89 THR A N 1
ATOM 703 C CA . THR A 1 89 ? 1.604 -0.784 0.794 1.00 88.38 89 THR A CA 1
ATOM 704 C C . THR A 1 89 ? 0.316 -1.124 1.542 1.00 88.38 89 THR A C 1
ATOM 706 O O . THR A 1 89 ? 0.118 -0.650 2.662 1.00 88.38 89 THR A O 1
ATOM 709 N N . ALA A 1 90 ? -0.518 -2.005 0.985 1.00 91.00 90 ALA A N 1
ATOM 710 C CA . ALA A 1 90 ? -1.720 -2.513 1.635 1.00 91.00 90 ALA A CA 1
ATOM 711 C C . ALA A 1 90 ? -1.395 -3.245 2.944 1.00 91.00 90 ALA A C 1
ATOM 713 O O . ALA A 1 90 ? -1.981 -2.942 3.982 1.00 91.00 90 ALA A O 1
ATOM 714 N N . SER A 1 91 ? -0.418 -4.152 2.921 1.00 90.38 91 SER A N 1
ATOM 715 C CA . SER A 1 91 ? -0.013 -4.925 4.102 1.00 90.38 91 SER A CA 1
ATOM 716 C C . SER A 1 91 ? 0.475 -4.020 5.236 1.00 90.38 91 SER A C 1
ATOM 718 O O . SER A 1 91 ? 0.054 -4.160 6.386 1.00 90.38 91 SER A O 1
ATOM 720 N N . LEU A 1 92 ? 1.319 -3.041 4.906 1.00 89.75 92 LEU A N 1
ATOM 721 C CA . LEU A 1 92 ? 1.856 -2.078 5.868 1.00 89.75 92 LEU A CA 1
ATOM 722 C C . LEU A 1 92 ? 0.767 -1.167 6.436 1.00 89.75 92 LEU A C 1
ATOM 724 O O . LEU A 1 92 ? 0.714 -0.934 7.644 1.00 89.75 92 LEU A O 1
ATOM 728 N N . SER A 1 93 ? -0.123 -0.688 5.569 1.00 90.19 93 SER A N 1
ATOM 729 C CA . SER A 1 93 ? -1.281 0.118 5.943 1.00 90.19 93 SER A CA 1
ATOM 730 C C . SER A 1 93 ? -2.167 -0.621 6.954 1.00 90.19 93 SER A C 1
ATOM 732 O O . SER A 1 93 ? -2.476 -0.078 8.017 1.00 90.19 93 SER A O 1
ATOM 734 N N . ILE A 1 94 ? -2.500 -1.887 6.683 1.00 92.88 94 ILE A N 1
ATOM 735 C CA . ILE A 1 94 ? -3.318 -2.738 7.563 1.00 92.88 94 ILE A CA 1
ATOM 736 C C . ILE A 1 94 ? -2.636 -2.980 8.913 1.00 92.88 94 ILE A C 1
ATOM 738 O O . ILE A 1 94 ? -3.303 -2.963 9.948 1.00 92.88 94 ILE A O 1
ATOM 742 N N . ALA A 1 95 ? -1.318 -3.185 8.923 1.00 90.56 95 ALA A N 1
ATOM 743 C CA . ALA A 1 95 ? -0.572 -3.441 10.151 1.00 90.56 95 ALA A CA 1
ATOM 744 C C . ALA A 1 95 ? -0.421 -2.183 11.027 1.00 90.56 95 ALA A C 1
ATOM 746 O O . ALA A 1 95 ? -0.633 -2.230 12.246 1.00 90.56 95 ALA A O 1
ATOM 747 N N . TRP A 1 96 ? -0.053 -1.046 10.429 1.00 91.06 96 TRP A N 1
ATOM 748 C CA . TRP A 1 96 ? 0.347 0.136 11.193 1.00 91.06 96 TRP A CA 1
ATOM 749 C C . TRP A 1 96 ? -0.785 1.114 11.476 1.00 91.06 96 TRP A C 1
ATOM 751 O O . TRP A 1 96 ? -0.905 1.543 12.624 1.00 91.06 96 TRP A O 1
ATOM 761 N N . ILE A 1 97 ? -1.631 1.458 10.503 1.00 91.69 97 ILE A N 1
ATOM 762 C CA . ILE A 1 97 ? -2.634 2.522 10.691 1.00 91.69 97 ILE A CA 1
ATOM 763 C C . ILE A 1 97 ? -3.575 2.217 11.869 1.00 91.69 97 ILE A C 1
ATOM 765 O O . ILE A 1 97 ? -3.682 3.058 12.769 1.00 91.69 97 ILE A O 1
ATOM 769 N N . PRO A 1 98 ? -4.168 1.012 11.975 1.00 89.81 98 PRO A N 1
ATOM 770 C CA . PRO A 1 98 ? -5.002 0.670 13.119 1.00 89.81 98 PRO A CA 1
ATOM 771 C C . PRO A 1 98 ? -4.261 0.710 14.455 1.00 89.81 98 PRO A C 1
ATOM 773 O O . PRO A 1 98 ? -4.807 1.152 15.462 1.00 89.81 98 PRO A O 1
ATOM 776 N N . THR A 1 99 ? -3.013 0.242 14.476 1.00 90.88 99 THR A N 1
ATOM 777 C CA . THR A 1 99 ? -2.195 0.167 15.693 1.00 90.88 99 THR A CA 1
ATOM 778 C C . THR A 1 99 ? -1.890 1.561 16.237 1.00 90.88 99 THR A C 1
ATOM 780 O O . THR A 1 99 ? -2.071 1.821 17.427 1.00 90.88 99 THR A O 1
ATOM 783 N N . TRP A 1 100 ? -1.484 2.480 15.362 1.00 88.19 100 TRP A N 1
ATOM 784 C CA . TRP A 1 100 ? -1.145 3.850 15.740 1.00 88.19 100 TRP A CA 1
ATOM 785 C C . TRP A 1 100 ? -2.373 4.659 16.165 1.00 88.19 100 TRP A C 1
ATOM 787 O O . TRP A 1 100 ? -2.320 5.367 17.173 1.00 88.19 100 TRP A O 1
ATOM 797 N N . LEU A 1 101 ? -3.483 4.548 15.431 1.00 87.25 101 LEU A N 1
ATOM 798 C CA . LEU A 1 101 ? -4.690 5.326 15.716 1.00 87.25 101 LEU A CA 1
ATOM 799 C C . LEU A 1 101 ? -5.420 4.834 16.968 1.00 87.25 101 LEU A C 1
ATOM 801 O O . LEU A 1 101 ? -5.842 5.652 17.785 1.00 87.25 101 LEU A O 1
ATOM 805 N N . THR A 1 102 ? -5.492 3.519 17.196 1.00 85.25 102 THR A N 1
ATOM 806 C CA . THR A 1 102 ? -6.064 2.985 18.439 1.00 85.25 102 THR A CA 1
ATOM 807 C C . THR A 1 102 ? -5.233 3.393 19.661 1.00 85.25 102 THR A C 1
ATOM 809 O O . THR A 1 102 ? -5.814 3.834 20.649 1.00 85.25 102 THR A O 1
ATOM 812 N N . LYS A 1 103 ? -3.891 3.358 19.580 1.00 79.00 103 LYS A N 1
ATOM 813 C CA . LYS A 1 103 ? -3.009 3.801 20.679 1.00 79.00 103 LYS A CA 1
ATOM 814 C C . LYS A 1 103 ? -3.201 5.278 21.042 1.00 79.00 103 LYS A C 1
ATOM 816 O O . LYS A 1 103 ? -3.136 5.628 22.212 1.00 79.00 103 LYS A O 1
ATOM 821 N N . ARG A 1 104 ? -3.445 6.155 20.060 1.00 75.50 104 ARG A N 1
ATOM 822 C CA . ARG A 1 104 ? -3.707 7.584 20.325 1.00 75.50 104 ARG A CA 1
ATOM 823 C C . ARG A 1 104 ? -5.038 7.832 21.031 1.00 75.50 104 ARG A C 1
ATOM 825 O O . ARG A 1 104 ? -5.150 8.803 21.768 1.00 75.50 104 ARG A O 1
ATOM 832 N N . ARG A 1 105 ? -6.047 6.998 20.771 1.00 71.75 105 ARG A N 1
ATOM 833 C CA . ARG A 1 105 ? -7.410 7.183 21.290 1.00 71.75 105 ARG A CA 1
ATOM 834 C C . ARG A 1 105 ? -7.622 6.547 22.663 1.00 71.75 105 ARG A C 1
ATOM 836 O O . ARG A 1 105 ? -8.431 7.039 23.439 1.00 71.75 105 ARG A O 1
ATOM 843 N N . SER A 1 106 ? -6.876 5.485 22.949 1.00 68.25 106 SER A N 1
ATOM 844 C CA . SER A 1 106 ? -6.802 4.844 24.261 1.00 68.25 106 SER A CA 1
ATOM 845 C C . SER A 1 106 ? -5.332 4.744 24.674 1.00 68.25 106 SER A C 1
ATOM 847 O O . SER A 1 106 ? -4.733 3.674 24.540 1.00 68.25 106 SER A O 1
ATOM 849 N N . PRO A 1 107 ? -4.718 5.866 25.092 1.00 62.84 1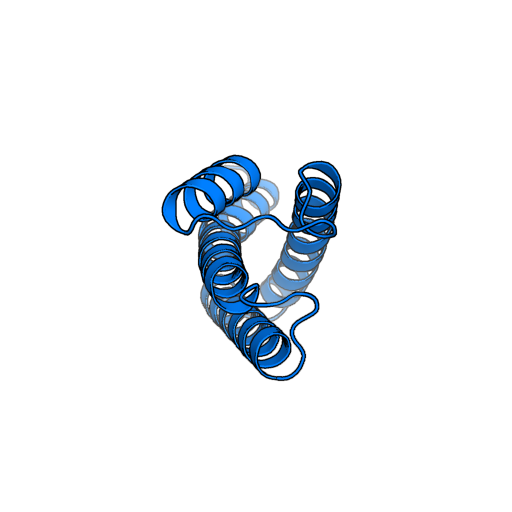07 PRO A N 1
ATOM 850 C CA . PRO A 1 107 ? -3.397 5.829 25.692 1.00 62.84 107 PRO A CA 1
ATOM 851 C C . PRO A 1 107 ? -3.541 5.144 27.054 1.00 62.84 107 PRO A C 1
ATOM 853 O O . PRO A 1 107 ? -4.120 5.719 27.971 1.00 62.84 107 PRO A O 1
ATOM 856 N N . ASN A 1 108 ? -3.098 3.889 27.147 1.00 53.34 108 ASN A N 1
ATOM 857 C CA . ASN A 1 108 ? -2.822 3.274 28.446 1.00 53.34 108 ASN A CA 1
ATOM 858 C C . ASN A 1 108 ? -1.710 4.050 29.151 1.00 53.34 108 ASN A C 1
ATOM 860 O O . ASN A 1 108 ? -0.735 4.411 28.445 1.00 53.34 108 ASN A O 1
#

Foldseek 3Di:
DLQVLLVVVCVVVVHDDPCDDPVNVVVCLVVVLVVLLVQLVVQVVPDPPSLVVSLVVLVVVLVVVLVCCVVPPPDPPVSVSSNVSSVVSSVCSSPPSCVVVVCVVDVD